Protein AF-A0A2W0HC57-F1 (afdb_monomer_lite)

Radius of gyration: 14.87 Å; chains: 1; bounding box: 42×34×33 Å

Organism: NCBI:txid2045244

pLDDT: mean 94.41, std 9.97, range [39.34, 98.81]

Sequence (142 aa):
MANQELIVNSGSRNLWKELTSSIETCNRFYISVAFINYSGLQLILDSLKIAANKGVTGQVITSTYLNFTEPKAVEKLTTFPGVDVRVFLTEQQNTGFHTKAYIFEYGDHFKVIIGSSNVTQSALKSNVEWNVQIISKQDDAI

InterPro domains:
  IPR025202 Cardiolipin synthase-like, phospholipase D-like domain [PF13091] (33-137)

Structure (mmCIF, N/CA/C/O backbone):
data_AF-A0A2W0HC57-F1
#
_entry.id   AF-A0A2W0HC57-F1
#
loop_
_atom_site.group_PDB
_atom_site.id
_atom_site.type_symbol
_atom_site.label_atom_id
_atom_site.label_alt_id
_atom_site.label_comp_id
_atom_site.label_asym_id
_atom_site.label_entity_id
_atom_site.label_seq_id
_atom_site.pdbx_PDB_ins_code
_atom_site.Cartn_x
_atom_site.Cartn_y
_atom_site.Cartn_z
_atom_site.occupancy
_atom_site.B_iso_or_equiv
_atom_site.auth_seq_id
_atom_site.auth_comp_id
_atom_site.auth_asym_id
_atom_site.auth_atom_id
_atom_site.pdbx_PDB_model_num
ATOM 1 N N . MET A 1 1 ? -17.986 -17.930 -2.396 1.00 51.28 1 MET A N 1
ATOM 2 C CA . MET A 1 1 ? -16.803 -18.027 -3.279 1.00 51.28 1 MET A CA 1
ATOM 3 C C . MET A 1 1 ? -15.959 -16.783 -3.070 1.00 51.28 1 MET A C 1
ATOM 5 O O . MET A 1 1 ? -16.536 -15.702 -3.049 1.00 51.28 1 MET A O 1
ATOM 9 N N . ALA A 1 2 ? -14.651 -16.924 -2.848 1.00 60.81 2 ALA A N 1
ATOM 10 C CA . ALA A 1 2 ? -13.754 -15.773 -2.756 1.00 60.81 2 ALA A CA 1
ATOM 11 C C . ALA A 1 2 ? -13.716 -15.063 -4.118 1.00 60.81 2 ALA A C 1
ATOM 13 O O . ALA A 1 2 ? -13.467 -15.715 -5.131 1.00 60.81 2 ALA A O 1
ATOM 14 N N . ASN A 1 3 ? -14.003 -13.758 -4.152 1.00 82.44 3 ASN A N 1
ATOM 15 C CA . ASN A 1 3 ? -13.833 -12.974 -5.374 1.00 82.44 3 ASN A CA 1
ATOM 16 C C . ASN A 1 3 ? -12.329 -12.731 -5.577 1.00 82.44 3 ASN A C 1
ATOM 18 O O . ASN A 1 3 ? -11.667 -12.234 -4.660 1.00 82.44 3 ASN A O 1
ATOM 22 N N . GLN A 1 4 ? -11.801 -13.128 -6.736 1.00 91.31 4 GLN A N 1
ATOM 23 C CA . GLN A 1 4 ? -10.382 -13.043 -7.077 1.00 91.31 4 GLN A CA 1
ATOM 24 C C . GLN A 1 4 ? -10.210 -12.209 -8.337 1.00 91.31 4 GLN A C 1
ATOM 26 O O . GLN A 1 4 ? -10.852 -12.473 -9.352 1.00 91.31 4 GLN A O 1
ATOM 31 N N . GLU A 1 5 ? -9.331 -11.213 -8.286 1.00 94.06 5 GLU A N 1
ATOM 32 C CA . GLU A 1 5 ? -9.140 -10.282 -9.397 1.00 94.06 5 GLU A CA 1
ATOM 33 C C . GLU A 1 5 ? -7.658 -9.979 -9.615 1.00 94.06 5 GLU A C 1
ATOM 35 O O . GLU A 1 5 ? -6.907 -9.751 -8.666 1.00 94.06 5 GLU A O 1
ATOM 40 N N . LEU A 1 6 ? -7.238 -9.946 -10.881 1.00 95.56 6 LEU A N 1
ATOM 41 C CA . LEU A 1 6 ? -5.905 -9.498 -11.271 1.00 95.56 6 LEU A CA 1
ATOM 42 C C . LEU A 1 6 ? -5.886 -7.967 -11.381 1.00 95.56 6 LEU A C 1
ATOM 44 O O . LEU A 1 6 ? -6.672 -7.371 -12.119 1.00 95.56 6 LEU A O 1
ATOM 48 N N . ILE A 1 7 ? -4.948 -7.337 -10.680 1.00 96.12 7 ILE A N 1
ATOM 49 C CA . ILE A 1 7 ? -4.672 -5.905 -10.737 1.00 96.12 7 ILE A CA 1
ATOM 50 C C . ILE A 1 7 ? -3.328 -5.706 -11.438 1.00 96.12 7 ILE A C 1
ATOM 52 O O . ILE A 1 7 ? -2.267 -6.066 -10.922 1.00 96.12 7 ILE A O 1
ATOM 56 N N . VAL A 1 8 ? -3.393 -5.083 -12.610 1.00 96.38 8 VAL A N 1
ATOM 57 C CA . VAL A 1 8 ? -2.240 -4.625 -13.393 1.00 96.38 8 VAL A CA 1
ATOM 58 C C . VAL A 1 8 ? -2.324 -3.119 -13.585 1.00 96.38 8 VAL A C 1
ATOM 60 O O . VAL A 1 8 ? -3.397 -2.540 -13.432 1.00 96.38 8 VAL A O 1
ATOM 63 N N . ASN A 1 9 ? -1.222 -2.475 -13.963 1.00 92.75 9 ASN A N 1
ATOM 64 C CA . ASN A 1 9 ? -1.242 -1.069 -14.355 1.00 92.75 9 ASN A CA 1
ATOM 65 C C . ASN A 1 9 ? -1.869 -0.917 -15.752 1.00 92.75 9 ASN A C 1
ATOM 67 O O . ASN A 1 9 ? -1.198 -1.031 -16.774 1.00 92.75 9 ASN A O 1
ATOM 71 N N . SER A 1 10 ? -3.178 -0.666 -15.781 1.00 86.56 10 SER A N 1
ATOM 72 C CA . SER A 1 10 ? -3.974 -0.388 -16.980 1.00 86.56 10 SER A CA 1
ATOM 73 C C . SER A 1 10 ? -4.661 0.979 -16.856 1.00 86.56 10 SER A C 1
ATOM 75 O O . SER A 1 10 ? -4.840 1.498 -15.755 1.00 86.56 10 SER A O 1
ATOM 77 N N . GLY A 1 11 ? -5.061 1.597 -17.973 1.00 74.94 11 GLY A N 1
ATOM 78 C CA . GLY A 1 11 ? -5.665 2.940 -17.945 1.00 74.94 11 GLY A CA 1
ATOM 79 C C . GLY A 1 11 ? -6.902 3.057 -17.036 1.00 74.94 11 GLY A C 1
ATOM 80 O O . GLY A 1 11 ? -7.120 4.090 -16.398 1.00 74.94 11 GLY A O 1
ATOM 81 N N . SER A 1 12 ? -7.690 1.987 -16.908 1.00 81.38 12 SER A N 1
ATOM 82 C CA . SER A 1 12 ? -8.890 1.952 -16.065 1.00 81.38 12 SER A CA 1
ATOM 83 C C . SER A 1 12 ? -8.593 1.581 -14.608 1.00 81.38 12 SER A C 1
ATOM 85 O O . SER A 1 12 ? -9.194 2.171 -13.706 1.00 81.38 12 SER A O 1
ATOM 87 N N . ARG A 1 13 ? -7.624 0.698 -14.344 1.00 86.94 13 ARG A N 1
ATOM 88 C CA . ARG A 1 13 ? -7.347 0.141 -13.009 1.00 86.94 13 ARG A CA 1
ATOM 89 C C . ARG A 1 13 ? -5.848 -0.000 -12.754 1.00 86.94 13 ARG A C 1
ATOM 91 O O . ARG A 1 13 ? -5.123 -0.410 -13.649 1.00 86.94 13 ARG A O 1
ATOM 98 N N . ASN A 1 14 ? -5.401 0.316 -11.540 1.00 94.44 14 ASN A N 1
ATOM 99 C CA . ASN A 1 14 ? -4.034 0.090 -11.065 1.00 94.44 14 ASN A CA 1
ATOM 100 C C . ASN A 1 14 ? -4.020 -0.088 -9.541 1.00 94.44 14 ASN A C 1
ATOM 102 O O . ASN A 1 14 ? -5.020 0.189 -8.874 1.00 94.44 14 ASN A O 1
ATOM 106 N N . LEU A 1 15 ? -2.886 -0.536 -8.996 1.00 97.00 15 LEU A N 1
ATOM 107 C CA . LEU A 1 15 ? -2.769 -0.785 -7.561 1.00 97.00 15 LEU A CA 1
ATOM 108 C C . LEU A 1 15 ? -2.926 0.501 -6.742 1.00 97.00 15 LEU A C 1
ATOM 110 O O . LEU A 1 15 ? -3.551 0.460 -5.691 1.00 97.00 15 LEU A O 1
ATOM 114 N N . TRP A 1 16 ? -2.440 1.649 -7.229 1.00 97.56 16 TRP A N 1
ATOM 115 C CA . TRP A 1 16 ? -2.645 2.932 -6.547 1.00 97.56 16 TRP A CA 1
ATOM 116 C C . TRP A 1 16 ? -4.123 3.195 -6.222 1.00 97.56 16 TRP A C 1
ATOM 118 O O . TRP A 1 16 ? -4.445 3.460 -5.065 1.00 97.56 16 TRP A O 1
ATOM 128 N N . LYS A 1 17 ? -5.021 3.068 -7.209 1.00 96.12 17 LYS A N 1
ATOM 129 C CA . LYS A 1 17 ? -6.465 3.276 -7.008 1.00 96.12 17 LYS A CA 1
ATOM 130 C C . LYS A 1 17 ? -7.041 2.316 -5.962 1.00 96.12 17 LYS A C 1
ATOM 132 O O . LYS A 1 17 ? -7.839 2.735 -5.127 1.00 96.12 17 LYS A O 1
ATOM 137 N N . GLU A 1 18 ? -6.615 1.053 -5.986 1.00 96.81 18 GLU A N 1
ATOM 138 C CA . GLU A 1 18 ? -7.065 0.037 -5.026 1.00 96.81 18 GLU A CA 1
ATOM 139 C C . GLU A 1 18 ? -6.571 0.314 -3.606 1.00 96.81 18 GLU A C 1
ATOM 141 O O . GLU A 1 18 ? -7.347 0.183 -2.658 1.00 96.81 18 GLU A O 1
ATOM 146 N N . LEU A 1 19 ? -5.312 0.740 -3.445 1.00 98.25 19 LEU A N 1
ATOM 147 C CA . LEU A 1 19 ? -4.763 1.129 -2.146 1.00 98.25 19 LEU A CA 1
ATOM 148 C C . LEU A 1 19 ? -5.486 2.358 -1.597 1.00 98.25 19 LEU A C 1
ATOM 150 O O . LEU A 1 19 ? -5.939 2.322 -0.461 1.00 98.25 19 LEU A O 1
ATOM 154 N N . THR A 1 20 ? -5.643 3.410 -2.402 1.00 98.06 20 THR A N 1
ATOM 155 C CA . THR A 1 20 ? -6.344 4.639 -2.006 1.00 98.06 20 THR A CA 1
ATOM 156 C C . THR A 1 20 ? -7.765 4.343 -1.538 1.00 98.06 20 THR A C 1
ATOM 158 O O . THR A 1 20 ? -8.104 4.658 -0.398 1.00 98.06 20 THR A O 1
ATOM 161 N N . SER A 1 21 ? -8.561 3.648 -2.359 1.00 97.81 21 SER A N 1
ATOM 162 C CA . SER A 1 21 ? -9.931 3.296 -1.981 1.00 97.81 21 SER A CA 1
ATOM 163 C C . SER A 1 21 ? -9.963 2.437 -0.721 1.00 97.81 21 SER A C 1
ATOM 165 O O . SER A 1 21 ? -10.778 2.694 0.156 1.00 97.81 21 SER A O 1
ATOM 167 N N . SER A 1 22 ? -9.091 1.430 -0.615 1.00 98.38 22 SER A N 1
ATOM 168 C CA . SER A 1 22 ? -9.149 0.483 0.501 1.00 98.38 22 SER A CA 1
ATOM 169 C C . SER A 1 22 ? -8.684 1.107 1.819 1.00 98.38 22 SER A C 1
ATOM 171 O O . SER A 1 22 ? -9.321 0.882 2.843 1.00 98.38 22 SER A O 1
ATOM 173 N N . ILE A 1 23 ? -7.637 1.942 1.800 1.00 98.62 23 ILE A N 1
ATOM 174 C CA . ILE A 1 23 ? -7.167 2.698 2.974 1.00 98.62 23 ILE A CA 1
ATOM 175 C C . ILE A 1 23 ? -8.284 3.604 3.510 1.00 98.62 23 ILE A C 1
ATOM 177 O O . ILE A 1 23 ? -8.493 3.670 4.717 1.00 98.62 23 ILE A O 1
ATOM 181 N N . GLU A 1 24 ? -9.028 4.275 2.628 1.00 98.19 24 GLU A N 1
ATOM 182 C CA . GLU A 1 24 ? -10.066 5.238 3.018 1.00 98.19 24 GLU A CA 1
ATOM 183 C C . GLU A 1 24 ? -11.330 4.605 3.608 1.00 98.19 24 GLU A C 1
ATOM 185 O O . GLU A 1 24 ? -12.095 5.305 4.286 1.00 98.19 24 GLU A O 1
ATOM 190 N N . THR A 1 25 ? -11.582 3.324 3.324 1.00 98.00 25 THR A N 1
ATOM 191 C CA . THR A 1 25 ? -12.839 2.641 3.672 1.00 98.00 25 THR A CA 1
ATOM 192 C C . THR A 1 25 ? -12.689 1.482 4.650 1.00 98.00 25 THR A C 1
ATOM 194 O O . THR A 1 25 ? -13.698 1.027 5.179 1.00 98.00 25 THR A O 1
ATOM 197 N N . CYS A 1 26 ? -11.477 0.970 4.869 1.00 98.50 26 CYS A N 1
ATOM 198 C CA . CYS A 1 26 ? -11.242 -0.119 5.818 1.00 98.50 26 CYS A CA 1
ATOM 199 C C . CYS A 1 26 ? -11.345 0.343 7.280 1.00 98.50 26 CYS A C 1
ATOM 201 O O . CYS A 1 26 ? -11.243 1.530 7.580 1.00 98.50 26 CYS A O 1
ATOM 203 N N . ASN A 1 27 ? -11.494 -0.615 8.194 1.00 98.38 27 ASN A N 1
ATOM 204 C CA . ASN A 1 27 ? -11.406 -0.396 9.640 1.00 98.38 27 ASN A CA 1
ATOM 205 C C . ASN A 1 27 ? -9.946 -0.428 10.121 1.00 98.38 27 ASN A C 1
ATOM 207 O O . ASN A 1 27 ? -9.566 0.270 11.067 1.00 98.38 27 ASN A O 1
ATOM 211 N N . ARG A 1 28 ? -9.118 -1.247 9.463 1.00 98.69 28 ARG A N 1
ATOM 212 C CA . ARG A 1 28 ? -7.689 -1.401 9.738 1.00 98.69 28 ARG A CA 1
ATOM 213 C C . ARG A 1 28 ? -6.945 -1.819 8.473 1.00 98.69 28 ARG A C 1
ATOM 215 O O . ARG A 1 28 ? -7.489 -2.553 7.649 1.00 98.69 28 ARG A O 1
ATOM 222 N N . PHE A 1 29 ? -5.693 -1.391 8.329 1.00 98.81 29 PHE A N 1
ATOM 223 C CA . PHE A 1 29 ? -4.832 -1.825 7.228 1.00 98.81 29 PHE A CA 1
ATOM 224 C C . PHE A 1 29 ? -3.479 -2.364 7.696 1.00 98.81 29 PHE A C 1
ATOM 226 O O . PHE A 1 29 ? -2.936 -1.953 8.723 1.00 98.81 29 PHE A O 1
ATOM 233 N N . TYR A 1 30 ? -2.902 -3.245 6.884 1.00 98.81 30 TYR A N 1
ATOM 234 C CA . TYR A 1 30 ? -1.562 -3.788 7.047 1.00 98.81 30 TYR A CA 1
ATOM 235 C C . TYR A 1 30 ? -0.817 -3.699 5.719 1.00 98.81 30 TYR A C 1
ATOM 237 O O . TYR A 1 30 ? -1.325 -4.121 4.681 1.00 98.81 30 TYR A O 1
ATOM 245 N N . ILE A 1 31 ? 0.398 -3.166 5.741 1.00 98.81 31 ILE A N 1
ATOM 246 C CA . ILE A 1 31 ? 1.255 -3.041 4.563 1.00 98.81 31 ILE A CA 1
ATOM 247 C C 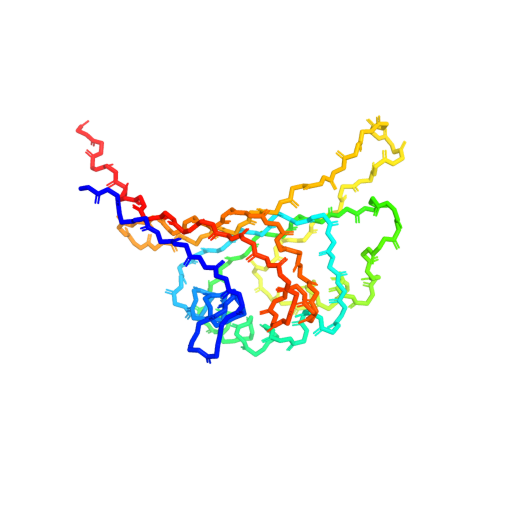. ILE A 1 31 ? 2.589 -3.707 4.883 1.00 98.81 31 ILE A C 1
ATOM 249 O O . ILE A 1 31 ? 3.285 -3.298 5.807 1.00 98.81 31 ILE A O 1
ATOM 253 N N . SER A 1 32 ? 2.951 -4.728 4.112 1.00 98.69 32 SER A N 1
ATOM 254 C CA . SER A 1 32 ? 4.234 -5.425 4.202 1.00 98.69 32 SER A CA 1
ATOM 255 C C . SER A 1 32 ? 4.914 -5.359 2.848 1.00 98.69 32 SER A C 1
ATOM 257 O O . SER A 1 32 ? 4.549 -6.093 1.934 1.00 98.69 32 SER A O 1
ATOM 259 N N . VAL A 1 33 ? 5.870 -4.449 2.691 1.00 98.69 33 VAL A N 1
ATOM 260 C CA . VAL A 1 33 ? 6.540 -4.220 1.406 1.00 98.69 33 VAL A CA 1
ATOM 261 C C . VAL A 1 33 ? 8.032 -4.091 1.603 1.00 98.69 33 VAL A C 1
ATOM 263 O O . VAL A 1 33 ? 8.484 -3.501 2.571 1.00 98.69 33 VAL A O 1
ATOM 266 N N . ALA A 1 34 ? 8.818 -4.615 0.672 1.00 98.44 34 ALA A N 1
ATOM 267 C CA . ALA A 1 34 ? 10.269 -4.498 0.751 1.00 98.44 34 ALA A CA 1
ATOM 268 C C . ALA A 1 34 ? 10.730 -3.045 0.781 1.00 98.44 34 ALA A C 1
ATOM 270 O O . ALA A 1 34 ? 11.616 -2.693 1.564 1.00 98.44 34 ALA A O 1
ATOM 271 N N . PHE A 1 35 ? 10.121 -2.242 -0.094 1.00 98.69 35 PHE A N 1
ATOM 272 C CA . PHE A 1 35 ? 10.589 -0.917 -0.449 1.00 98.69 35 PHE A CA 1
ATOM 273 C C . PHE A 1 35 ? 9.472 0.116 -0.359 1.00 98.69 35 PHE A C 1
ATOM 275 O O . PHE A 1 35 ? 8.378 -0.071 -0.903 1.00 98.69 35 PHE A O 1
ATOM 282 N N . ILE A 1 36 ? 9.793 1.250 0.261 1.00 98.69 36 ILE A N 1
ATOM 283 C CA . ILE A 1 36 ? 8.959 2.452 0.243 1.00 98.69 36 ILE A CA 1
ATOM 284 C C . ILE A 1 36 ? 9.835 3.633 -0.154 1.00 98.69 36 ILE A C 1
ATOM 286 O O . ILE A 1 36 ? 10.782 3.970 0.554 1.00 98.69 36 ILE A O 1
ATOM 290 N N . ASN A 1 37 ? 9.499 4.291 -1.261 1.00 98.25 37 ASN A N 1
ATOM 291 C CA . ASN A 1 37 ? 10.055 5.604 -1.563 1.00 98.25 37 ASN A CA 1
ATOM 292 C C . ASN A 1 37 ? 8.990 6.690 -1.369 1.00 98.25 37 ASN A C 1
ATOM 294 O O . ASN A 1 37 ? 7.783 6.440 -1.342 1.00 98.25 37 ASN A O 1
ATOM 298 N N . TYR A 1 38 ? 9.442 7.923 -1.206 1.00 98.25 38 TYR A N 1
ATOM 299 C CA . TYR A 1 38 ? 8.597 9.056 -0.875 1.00 98.25 38 TYR A CA 1
ATOM 300 C C . TYR A 1 38 ? 7.655 9.422 -2.017 1.00 98.25 38 TYR A C 1
ATOM 302 O O . TYR A 1 38 ? 6.515 9.788 -1.758 1.00 98.25 38 TYR A O 1
ATOM 310 N N . SER A 1 39 ? 8.082 9.274 -3.276 1.00 98.12 39 SER A N 1
ATOM 311 C CA . SER A 1 39 ? 7.209 9.533 -4.428 1.00 98.12 39 SER A CA 1
ATOM 312 C C . SER A 1 39 ? 6.059 8.526 -4.531 1.00 98.12 39 SER A C 1
ATOM 314 O O . SER A 1 39 ? 4.961 8.895 -4.938 1.00 98.12 39 SER A O 1
ATOM 316 N N . GLY A 1 40 ? 6.278 7.270 -4.134 1.00 98.12 40 GLY A N 1
ATOM 317 C CA . GLY A 1 40 ? 5.227 6.265 -3.989 1.00 98.12 40 GLY A CA 1
ATOM 318 C C . GLY A 1 40 ? 4.308 6.573 -2.818 1.00 98.12 40 GLY A C 1
ATOM 319 O O . GLY A 1 40 ? 3.092 6.585 -2.985 1.00 98.12 40 GLY A O 1
ATOM 320 N N . LEU A 1 41 ? 4.883 6.897 -1.657 1.00 98.56 41 LEU A N 1
ATOM 321 C CA . LEU A 1 41 ? 4.116 7.273 -0.470 1.00 98.56 41 LEU A CA 1
ATOM 322 C C . LEU A 1 41 ? 3.216 8.491 -0.729 1.00 98.56 41 LEU A C 1
ATOM 324 O O . LEU A 1 41 ? 2.064 8.497 -0.303 1.00 98.56 41 LEU A O 1
ATOM 328 N N . GLN A 1 42 ? 3.706 9.494 -1.466 1.00 98.38 42 GLN A N 1
ATOM 329 C CA . GLN A 1 42 ? 2.945 10.690 -1.839 1.00 98.38 42 GLN A CA 1
ATOM 330 C C . GLN A 1 42 ? 1.601 10.374 -2.500 1.00 98.38 42 GLN A C 1
ATOM 332 O O . GLN A 1 42 ? 0.643 11.109 -2.280 1.00 98.38 42 GLN A O 1
ATOM 337 N N . LEU A 1 43 ? 1.504 9.271 -3.249 1.00 98.06 43 LEU A N 1
ATOM 338 C CA . LEU A 1 43 ? 0.269 8.870 -3.925 1.00 98.06 43 LEU A CA 1
ATOM 339 C C . LEU A 1 43 ? -0.858 8.470 -2.962 1.00 98.06 43 LEU A C 1
ATOM 341 O O . LEU A 1 43 ? -2.022 8.541 -3.347 1.00 98.06 43 LEU A O 1
ATOM 345 N N . ILE A 1 44 ? -0.525 8.051 -1.738 1.00 98.06 44 ILE A N 1
ATOM 346 C CA . ILE A 1 44 ? -1.490 7.577 -0.734 1.00 98.06 44 ILE A CA 1
ATOM 347 C C . ILE A 1 44 ? -1.558 8.479 0.508 1.00 98.06 44 ILE A C 1
ATOM 349 O O . ILE A 1 44 ? -2.287 8.165 1.445 1.00 98.06 44 ILE A O 1
ATOM 353 N N . LEU A 1 45 ? -0.825 9.602 0.544 1.00 98.25 45 LEU A N 1
ATOM 354 C CA . LEU A 1 45 ? -0.786 10.483 1.721 1.00 98.25 45 LEU A CA 1
ATOM 355 C C . LEU A 1 45 ? -2.164 11.025 2.094 1.00 98.25 45 LEU A C 1
ATOM 357 O O . LEU A 1 45 ? -2.488 11.070 3.277 1.00 98.25 45 LEU A O 1
ATOM 361 N N . ASP A 1 46 ? -2.961 11.450 1.117 1.00 98.38 46 ASP A N 1
ATOM 362 C CA . ASP A 1 46 ? -4.284 12.010 1.399 1.00 98.38 46 ASP A CA 1
ATOM 363 C C . ASP A 1 46 ? -5.254 10.928 1.883 1.00 98.38 46 ASP A C 1
ATOM 365 O O . ASP A 1 46 ? -5.965 11.149 2.861 1.00 98.38 46 ASP A O 1
ATOM 369 N N . SER A 1 47 ? -5.177 9.721 1.319 1.00 98.56 47 SER A N 1
ATOM 370 C CA . SER A 1 47 ? -5.919 8.551 1.801 1.00 98.56 47 SER A CA 1
ATOM 371 C C . SER A 1 47 ? -5.558 8.197 3.246 1.00 98.56 47 SER A C 1
ATOM 373 O O . SER A 1 47 ? -6.448 7.970 4.062 1.00 98.56 47 SER A O 1
ATOM 375 N N . LEU A 1 48 ? -4.269 8.234 3.608 1.00 98.50 48 LEU A N 1
ATOM 376 C CA . LEU A 1 48 ? -3.814 8.033 4.990 1.00 98.50 48 LEU A CA 1
ATOM 377 C C . LEU A 1 48 ? -4.330 9.128 5.938 1.00 98.50 48 LEU A C 1
ATOM 379 O O . LEU A 1 48 ? -4.713 8.819 7.064 1.00 98.50 48 LEU A O 1
ATOM 383 N N . LYS A 1 49 ? -4.392 10.397 5.500 1.00 98.25 49 LYS A N 1
ATOM 384 C CA . LYS A 1 49 ? -4.982 11.490 6.302 1.00 98.25 49 LYS A CA 1
ATOM 385 C C . LYS A 1 49 ? -6.475 11.258 6.530 1.00 98.25 49 LYS A C 1
ATOM 387 O O . LYS A 1 49 ? -6.954 11.419 7.648 1.00 98.25 49 LYS A O 1
ATOM 392 N N . ILE A 1 50 ? -7.205 10.880 5.480 1.00 98.31 50 ILE A N 1
ATOM 393 C CA . ILE A 1 50 ? -8.640 10.579 5.554 1.00 98.31 50 ILE A CA 1
ATOM 394 C C . ILE A 1 50 ? -8.883 9.411 6.514 1.00 98.31 50 ILE A C 1
ATOM 396 O O . ILE A 1 50 ? -9.747 9.512 7.382 1.00 98.31 50 ILE A O 1
ATOM 400 N N . ALA A 1 51 ? -8.105 8.335 6.393 1.00 98.19 51 ALA A N 1
ATOM 401 C CA . ALA A 1 51 ? -8.182 7.167 7.264 1.00 98.19 51 ALA A CA 1
ATOM 402 C C . ALA A 1 51 ? -7.911 7.538 8.733 1.00 98.19 51 ALA A C 1
ATOM 404 O O . ALA A 1 51 ? -8.717 7.222 9.608 1.00 98.19 51 ALA A O 1
ATOM 405 N N . ALA A 1 52 ? -6.845 8.299 8.995 1.00 97.19 52 ALA A N 1
ATOM 406 C CA . ALA A 1 52 ? -6.510 8.784 10.332 1.00 97.19 52 ALA A CA 1
ATOM 407 C C . ALA A 1 52 ? -7.640 9.630 10.951 1.00 97.19 52 ALA A C 1
ATOM 409 O O . ALA A 1 52 ? -8.006 9.421 12.105 1.00 97.19 52 ALA A O 1
ATOM 410 N N . ASN A 1 53 ? -8.258 10.526 10.173 1.00 97.56 53 ASN A N 1
ATOM 411 C CA . ASN A 1 53 ? -9.392 11.341 10.630 1.00 97.56 53 ASN A CA 1
ATOM 412 C C . ASN A 1 53 ? -10.644 10.508 10.959 1.00 97.56 53 ASN A C 1
ATOM 414 O O . ASN A 1 53 ? -11.475 10.942 11.752 1.00 97.56 53 ASN A O 1
ATOM 418 N N . LYS A 1 54 ? -10.784 9.321 10.358 1.00 97.38 54 LYS A N 1
ATOM 419 C CA . LYS A 1 54 ? -11.854 8.356 10.654 1.00 97.38 54 LYS A CA 1
ATOM 420 C C . LYS A 1 54 ? -11.506 7.407 11.810 1.00 97.38 54 LYS A C 1
ATOM 422 O O . LYS A 1 54 ? -12.324 6.561 12.153 1.00 97.38 54 LYS A O 1
ATOM 427 N N . GLY A 1 55 ? -10.313 7.520 12.398 1.00 97.75 55 GLY A N 1
ATOM 428 C CA . GLY A 1 55 ? -9.842 6.622 13.456 1.00 97.75 55 GLY A CA 1
ATOM 429 C C . GLY A 1 55 ? -9.391 5.243 12.960 1.00 97.75 55 GLY A C 1
ATOM 430 O O . GLY A 1 55 ? -9.256 4.324 13.766 1.00 97.75 55 GLY A O 1
ATOM 431 N N . VAL A 1 56 ? -9.151 5.084 11.654 1.00 98.44 56 VAL A N 1
ATOM 432 C CA . VAL A 1 56 ? -8.588 3.852 11.081 1.00 98.44 56 VAL A CA 1
ATOM 433 C C . VAL A 1 56 ? -7.166 3.665 11.599 1.00 98.44 56 VAL A C 1
ATOM 435 O O . VAL A 1 56 ? -6.380 4.610 11.651 1.00 98.44 56 VAL A O 1
ATOM 438 N N . THR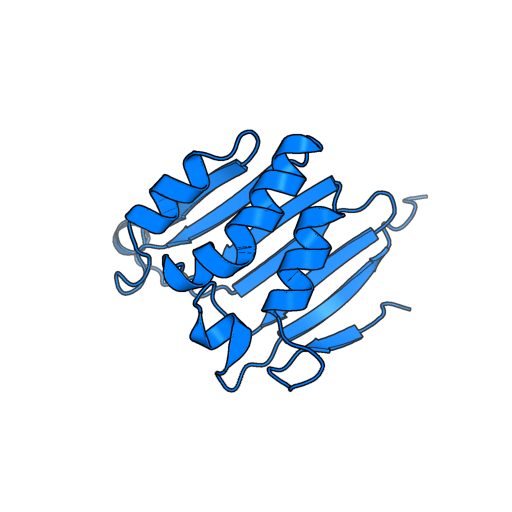 A 1 57 ? -6.820 2.430 11.952 1.00 98.44 57 THR A N 1
ATOM 439 C CA . THR A 1 57 ? -5.473 2.084 12.429 1.00 98.44 57 THR A CA 1
ATOM 440 C C . THR A 1 57 ? -4.691 1.309 11.377 1.00 98.44 57 THR A C 1
ATOM 442 O O . THR A 1 57 ? -5.260 0.596 10.551 1.00 98.44 57 THR A O 1
ATOM 445 N N . GLY A 1 58 ? -3.369 1.450 11.398 1.00 98.56 58 GLY A N 1
ATOM 446 C CA . GLY A 1 58 ? -2.482 0.893 10.387 1.00 98.56 58 GLY A CA 1
ATOM 447 C C . GLY A 1 58 ? -1.265 0.208 10.983 1.00 98.56 58 GLY A C 1
ATOM 448 O O . GLY A 1 58 ? -0.735 0.648 12.000 1.00 98.56 58 GLY A O 1
ATOM 449 N N . GLN A 1 59 ? -0.785 -0.839 10.323 1.00 98.81 59 GLN A N 1
ATOM 450 C CA . GLN A 1 59 ? 0.543 -1.396 10.567 1.00 98.81 59 GLN A CA 1
ATOM 451 C C . GLN A 1 59 ? 1.328 -1.438 9.263 1.00 98.81 59 GLN A C 1
ATOM 453 O O . GLN A 1 59 ? 0.864 -1.980 8.263 1.00 98.81 59 GLN A O 1
ATOM 458 N N . VAL A 1 60 ? 2.527 -0.873 9.265 1.00 98.81 60 VAL A N 1
ATOM 459 C CA . VAL A 1 60 ? 3.409 -0.850 8.101 1.00 98.81 60 VAL A CA 1
ATOM 460 C C . VAL A 1 60 ? 4.737 -1.473 8.486 1.00 98.81 60 VAL A C 1
ATOM 462 O O . VAL A 1 60 ? 5.391 -1.020 9.421 1.00 98.81 60 VAL A O 1
ATOM 465 N N . ILE A 1 61 ? 5.163 -2.491 7.747 1.00 98.69 61 ILE A N 1
ATOM 466 C CA . ILE A 1 61 ? 6.515 -3.029 7.827 1.00 98.69 61 ILE A CA 1
ATOM 467 C C . ILE A 1 61 ? 7.218 -2.864 6.482 1.00 98.69 61 ILE A C 1
ATOM 469 O O . ILE A 1 61 ? 6.700 -3.248 5.430 1.00 98.69 61 ILE A O 1
ATOM 473 N N . THR A 1 62 ? 8.406 -2.273 6.542 1.00 98.75 62 THR A N 1
ATOM 474 C CA . THR A 1 62 ? 9.337 -2.151 5.416 1.00 98.75 62 THR A CA 1
ATOM 475 C C . THR A 1 62 ? 10.712 -2.675 5.807 1.00 98.75 62 THR A C 1
ATOM 477 O O . THR A 1 62 ? 10.862 -3.254 6.881 1.00 98.75 62 THR A O 1
ATOM 480 N N . SER A 1 63 ? 11.729 -2.506 4.966 1.00 98.50 63 SER A N 1
ATOM 481 C CA . SER A 1 63 ? 13.071 -3.006 5.250 1.00 98.50 63 SER A CA 1
ATOM 482 C C . SER A 1 63 ? 14.193 -2.084 4.789 1.00 98.50 63 SER A C 1
ATOM 484 O O . SER A 1 63 ? 13.995 -1.201 3.951 1.00 98.50 63 SER A O 1
ATOM 486 N N . THR A 1 64 ? 15.392 -2.357 5.304 1.00 97.75 64 THR A N 1
ATOM 487 C CA . THR A 1 64 ? 16.668 -1.829 4.794 1.00 97.75 64 THR A CA 1
ATOM 488 C C . THR A 1 64 ? 17.213 -2.645 3.618 1.00 97.75 64 THR A C 1
ATOM 490 O O . THR A 1 64 ? 18.363 -2.462 3.226 1.00 97.75 64 THR A O 1
ATOM 493 N N . TYR A 1 65 ? 16.431 -3.572 3.050 1.00 97.19 65 TYR A N 1
ATOM 494 C CA . TYR A 1 65 ? 16.906 -4.418 1.961 1.00 97.19 65 TYR A CA 1
ATOM 495 C C . TYR A 1 65 ? 17.364 -3.553 0.778 1.00 97.19 65 TYR A C 1
ATOM 497 O O . TYR A 1 65 ? 16.648 -2.650 0.340 1.00 97.19 65 TYR A O 1
ATOM 505 N N . LEU A 1 66 ? 18.587 -3.799 0.298 1.00 96.12 66 LEU A N 1
ATOM 506 C CA . LEU A 1 66 ? 19.243 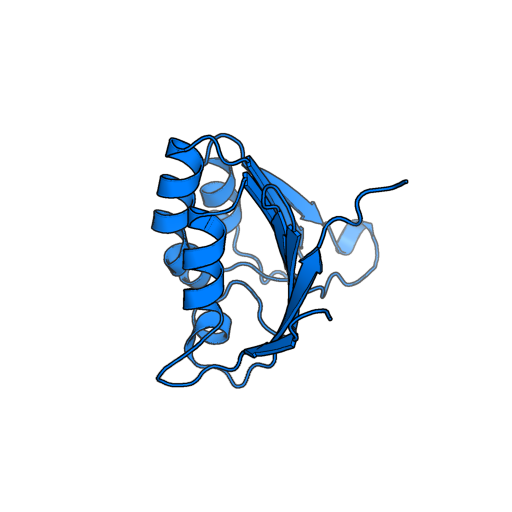-3.038 -0.776 1.00 96.12 66 LEU A CA 1
ATOM 507 C C . LEU A 1 66 ? 19.289 -1.511 -0.553 1.00 96.12 66 LEU A C 1
ATOM 509 O O . LEU A 1 66 ? 19.498 -0.769 -1.509 1.00 96.12 66 LEU A O 1
ATOM 513 N N . ASN A 1 67 ? 19.078 -1.035 0.682 1.00 96.12 67 ASN A N 1
ATOM 514 C CA . ASN A 1 67 ? 18.995 0.386 1.034 1.00 96.12 67 ASN A CA 1
ATOM 515 C C . ASN A 1 67 ? 18.028 1.197 0.151 1.00 96.12 67 ASN A C 1
ATOM 517 O O . ASN A 1 67 ? 18.249 2.379 -0.106 1.00 96.12 67 ASN A O 1
ATOM 521 N N . PHE A 1 68 ? 16.951 0.564 -0.326 1.00 97.69 68 PHE A N 1
ATOM 522 C CA . PHE A 1 68 ? 16.018 1.208 -1.254 1.00 97.69 68 PHE A CA 1
ATOM 523 C C . PHE A 1 68 ? 14.974 2.078 -0.539 1.00 97.69 68 PHE A C 1
ATOM 525 O O . PHE A 1 68 ? 14.528 3.089 -1.082 1.00 97.69 68 PHE A O 1
ATOM 532 N N . THR A 1 69 ? 14.543 1.684 0.665 1.00 98.50 69 THR A N 1
ATOM 533 C CA . THR A 1 69 ? 13.559 2.455 1.435 1.00 98.50 69 THR A CA 1
ATOM 534 C C . THR A 1 69 ? 14.134 3.812 1.829 1.00 98.50 69 THR A C 1
ATOM 536 O O . THR A 1 69 ? 15.177 3.887 2.473 1.00 98.50 69 THR A O 1
ATOM 539 N N . GLU A 1 70 ? 13.434 4.891 1.484 1.00 98.62 70 GLU A N 1
ATOM 540 C CA . GLU A 1 70 ? 13.888 6.245 1.797 1.00 98.62 70 GLU A CA 1
ATOM 541 C C . GLU A 1 70 ? 13.526 6.626 3.249 1.00 98.62 70 GLU A C 1
ATOM 543 O O . GLU A 1 70 ? 12.343 6.563 3.606 1.00 98.62 70 GLU A O 1
ATOM 548 N N . PRO A 1 71 ? 14.477 7.114 4.075 1.00 98.38 71 PRO A N 1
ATOM 549 C CA . PRO A 1 71 ? 14.210 7.514 5.463 1.00 98.38 71 PRO A CA 1
ATOM 550 C C . PRO A 1 71 ? 13.059 8.517 5.606 1.00 98.38 71 PRO A C 1
ATOM 552 O O . PRO A 1 71 ? 12.150 8.302 6.403 1.00 98.38 71 PRO A O 1
ATOM 555 N N . LYS A 1 72 ? 13.006 9.535 4.734 1.00 98.38 72 LYS A N 1
ATOM 556 C CA . LYS A 1 72 ? 11.912 10.525 4.688 1.00 98.38 72 LYS A CA 1
ATOM 557 C C . LYS A 1 72 ? 10.519 9.903 4.506 1.00 98.38 72 LYS A C 1
ATOM 559 O O . LYS A 1 72 ? 9.526 10.489 4.927 1.00 98.38 72 LYS A O 1
ATOM 564 N N . ALA A 1 73 ? 10.408 8.739 3.859 1.00 98.50 73 ALA A N 1
ATOM 565 C CA . ALA A 1 73 ? 9.130 8.049 3.699 1.00 98.50 73 ALA A CA 1
ATOM 566 C C . ALA A 1 73 ? 8.702 7.370 5.005 1.00 98.50 73 ALA A C 1
ATOM 568 O O . ALA A 1 73 ? 7.540 7.473 5.396 1.00 98.50 73 ALA A O 1
ATOM 569 N N . VAL A 1 74 ? 9.649 6.746 5.708 1.00 98.56 74 VAL A N 1
ATOM 570 C CA . VAL A 1 74 ? 9.421 6.159 7.036 1.00 98.56 74 VAL A CA 1
ATOM 571 C C . VAL A 1 74 ? 9.050 7.250 8.039 1.00 98.56 74 VAL A C 1
ATOM 573 O O . VAL A 1 74 ? 8.002 7.156 8.671 1.00 98.56 74 VAL A O 1
ATOM 576 N N . GLU A 1 75 ? 9.839 8.324 8.114 1.00 98.56 75 GLU A N 1
ATOM 577 C CA . GLU A 1 75 ? 9.559 9.492 8.960 1.00 98.56 75 GLU A CA 1
ATOM 578 C C . GLU A 1 75 ? 8.184 10.088 8.664 1.00 98.56 75 GLU A C 1
ATOM 580 O O . GLU A 1 75 ? 7.450 10.465 9.570 1.00 98.56 75 GLU A O 1
ATOM 585 N N . LYS A 1 76 ? 7.785 10.158 7.389 1.00 98.62 76 LYS A N 1
ATOM 586 C CA . LYS A 1 76 ? 6.467 10.686 7.051 1.00 98.62 76 LYS A CA 1
ATOM 587 C C . LYS A 1 76 ? 5.336 9.769 7.514 1.00 98.62 76 LYS A C 1
ATOM 589 O O . LYS A 1 76 ? 4.313 10.280 7.974 1.00 98.62 76 LYS A O 1
ATOM 594 N N . LEU A 1 77 ? 5.494 8.451 7.406 1.00 98.44 77 LEU A N 1
ATOM 595 C CA . LEU A 1 77 ? 4.494 7.484 7.868 1.00 98.44 77 LEU A CA 1
ATOM 596 C C . LEU A 1 77 ? 4.264 7.569 9.381 1.00 98.44 77 LEU A C 1
ATOM 598 O O . LEU A 1 77 ? 3.117 7.505 9.813 1.00 98.44 77 LEU A O 1
ATOM 602 N N . THR A 1 78 ? 5.314 7.800 10.174 1.00 98.12 78 THR A N 1
ATOM 603 C CA . THR A 1 78 ? 5.181 7.931 11.636 1.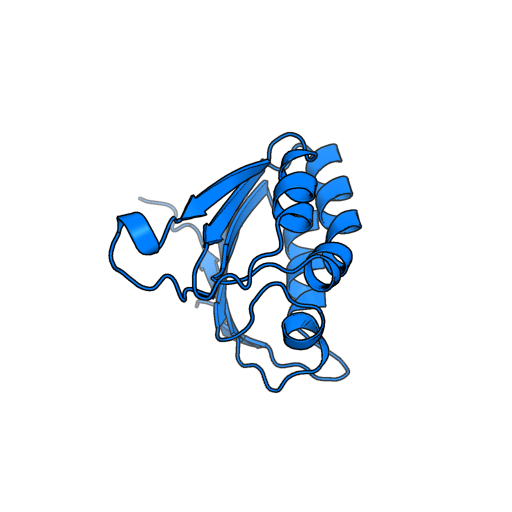00 98.12 78 THR A CA 1
ATOM 604 C C . THR A 1 78 ? 4.437 9.196 12.071 1.00 98.12 78 THR A C 1
ATOM 606 O O . THR A 1 78 ? 4.008 9.286 13.218 1.00 98.12 78 THR A O 1
ATOM 609 N N . THR A 1 79 ? 4.220 10.165 11.169 1.00 98.06 79 THR A N 1
ATOM 610 C CA . THR A 1 79 ? 3.406 11.360 11.469 1.00 98.06 79 THR A CA 1
ATOM 611 C C . THR A 1 79 ? 1.900 11.094 11.512 1.00 98.06 79 THR A C 1
ATOM 613 O O . THR A 1 79 ? 1.147 11.974 11.927 1.00 98.06 79 THR A O 1
ATOM 616 N N . PHE A 1 80 ? 1.440 9.921 11.067 1.00 97.69 80 PHE A N 1
ATOM 617 C CA . PHE A 1 80 ? 0.020 9.582 11.037 1.00 97.69 80 PHE A CA 1
ATOM 618 C C . PHE A 1 80 ? -0.413 8.912 12.348 1.00 97.69 80 PHE A C 1
ATOM 620 O O . PHE A 1 80 ? 0.110 7.849 12.689 1.00 97.69 80 PHE A O 1
ATOM 627 N N . PRO A 1 81 ? -1.381 9.486 13.089 1.00 95.44 81 PRO A N 1
ATOM 628 C CA . PRO A 1 81 ? -1.867 8.866 14.314 1.00 95.44 81 PRO A CA 1
ATOM 629 C C . PRO A 1 81 ? -2.530 7.519 13.998 1.00 95.44 81 PRO A C 1
ATOM 631 O O . PRO A 1 81 ? -3.232 7.380 12.999 1.00 95.44 81 PRO A O 1
ATOM 634 N N . GLY A 1 82 ? -2.294 6.523 14.854 1.00 94.56 82 GLY A N 1
ATOM 635 C CA . GLY A 1 82 ? -2.839 5.173 14.684 1.00 94.56 82 GLY A CA 1
ATOM 636 C C . GLY A 1 82 ? -2.064 4.272 13.715 1.00 94.56 82 GLY A C 1
ATOM 637 O O . GLY A 1 82 ? -2.481 3.130 13.524 1.00 94.56 82 GLY A O 1
ATOM 638 N N . VAL A 1 83 ? -0.952 4.741 13.134 1.00 98.25 83 VAL A N 1
ATOM 639 C CA . VAL A 1 83 ? -0.077 3.941 12.260 1.00 98.25 83 VAL A CA 1
ATOM 640 C C . VAL A 1 83 ? 1.184 3.499 13.015 1.00 98.25 83 VAL A C 1
ATOM 642 O O . VAL A 1 83 ? 2.015 4.329 13.376 1.00 98.25 83 VAL A O 1
ATOM 645 N N . ASP A 1 84 ? 1.346 2.189 13.232 1.00 98.62 84 ASP A N 1
ATOM 646 C CA . ASP A 1 84 ? 2.593 1.576 13.725 1.00 98.62 84 ASP A CA 1
ATOM 647 C C . ASP A 1 84 ? 3.514 1.273 12.535 1.00 98.62 84 ASP A C 1
ATOM 649 O O . ASP A 1 84 ? 3.112 0.582 11.596 1.00 98.62 84 ASP A O 1
ATOM 653 N N . VAL A 1 85 ? 4.743 1.790 12.558 1.00 98.69 85 VAL A N 1
ATOM 654 C CA . VAL A 1 85 ? 5.719 1.635 11.472 1.00 98.69 85 VAL A CA 1
ATOM 655 C C . VAL A 1 85 ? 6.938 0.890 11.993 1.00 98.69 85 VAL A C 1
ATOM 657 O O . VAL A 1 85 ? 7.594 1.328 12.936 1.00 98.69 85 VAL A O 1
ATOM 660 N N . ARG A 1 86 ? 7.288 -0.215 11.335 1.00 98.44 86 ARG A N 1
ATOM 661 C CA . ARG A 1 86 ? 8.457 -1.037 11.661 1.00 98.44 86 ARG A CA 1
ATOM 662 C C . ARG A 1 86 ? 9.380 -1.175 10.461 1.00 98.44 86 ARG A C 1
ATOM 664 O O . ARG A 1 86 ? 8.938 -1.252 9.315 1.00 98.44 86 ARG A O 1
ATOM 671 N N . VAL A 1 87 ? 10.676 -1.251 10.738 1.00 98.25 87 VAL A N 1
ATOM 672 C CA . VAL A 1 87 ? 11.706 -1.467 9.720 1.00 98.25 87 VAL A CA 1
ATOM 673 C C . VAL A 1 87 ? 12.453 -2.752 10.046 1.00 98.25 87 VAL A C 1
ATOM 675 O O . VAL A 1 87 ? 13.068 -2.880 11.101 1.00 98.25 87 VAL A O 1
ATOM 678 N N . PHE A 1 88 ? 12.392 -3.711 9.131 1.00 97.94 88 PHE A N 1
ATOM 679 C CA . PHE A 1 88 ? 13.169 -4.935 9.179 1.00 97.94 88 PHE A CA 1
ATOM 680 C C . PHE A 1 88 ? 14.616 -4.643 8.766 1.00 97.94 88 PHE A C 1
ATOM 682 O O . PHE A 1 88 ? 14.889 -4.265 7.621 1.00 97.94 88 PHE A O 1
ATOM 689 N N . LEU A 1 89 ? 15.542 -4.820 9.707 1.00 96.88 89 LEU A N 1
ATOM 690 C CA . LEU A 1 89 ? 16.968 -4.571 9.508 1.00 96.88 89 LEU A CA 1
ATOM 691 C C . LEU A 1 89 ? 17.628 -5.819 8.911 1.00 96.88 89 LEU A C 1
ATOM 693 O O . LEU A 1 89 ? 17.989 -6.752 9.625 1.00 96.88 89 LEU A O 1
ATOM 697 N N . THR A 1 90 ? 17.775 -5.850 7.586 1.00 92.88 90 THR A N 1
ATOM 698 C CA . THR A 1 90 ? 18.261 -7.034 6.853 1.00 92.88 90 THR A CA 1
ATOM 699 C C . THR A 1 90 ? 19.676 -7.449 7.234 1.00 92.88 90 THR A C 1
ATOM 701 O O . THR A 1 90 ? 19.965 -8.641 7.277 1.00 92.88 90 THR A O 1
ATOM 704 N N . GLU A 1 91 ? 20.546 -6.485 7.543 1.00 89.69 91 GLU A N 1
ATOM 705 C CA . GLU A 1 91 ? 21.932 -6.748 7.954 1.00 89.69 91 GLU A CA 1
ATOM 706 C C . GLU A 1 91 ? 22.001 -7.517 9.278 1.00 89.69 91 GLU A C 1
ATOM 708 O O . GLU A 1 91 ? 22.838 -8.398 9.441 1.00 89.69 91 GLU A O 1
ATOM 713 N N . GLN A 1 92 ? 21.076 -7.246 10.204 1.00 89.44 92 GLN A N 1
ATOM 714 C CA . GLN A 1 92 ? 21.026 -7.920 11.504 1.00 89.44 92 GLN A CA 1
ATOM 715 C C . GLN A 1 92 ? 20.462 -9.341 11.412 1.00 89.44 92 GLN A C 1
ATOM 717 O O . GLN A 1 92 ? 20.751 -10.178 12.260 1.00 89.44 92 GLN A O 1
ATOM 722 N N . GLN A 1 93 ? 19.641 -9.605 10.396 1.00 85.62 93 GLN A N 1
ATOM 723 C CA . GLN A 1 93 ? 18.901 -10.860 10.242 1.00 85.62 93 GLN A CA 1
ATOM 724 C C . GLN A 1 93 ? 19.516 -11.790 9.190 1.00 85.62 93 GLN A C 1
ATOM 726 O O . GLN A 1 93 ? 19.015 -12.893 8.977 1.00 85.62 93 GLN A O 1
ATOM 731 N N . ASN A 1 94 ? 20.564 -11.332 8.493 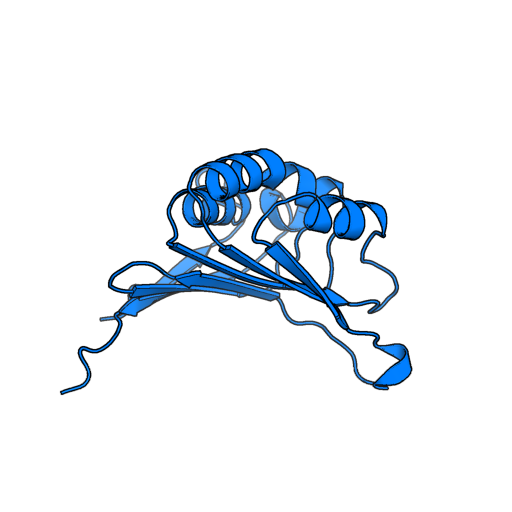1.00 86.56 94 ASN A N 1
ATOM 732 C CA . ASN A 1 94 ? 21.224 -12.026 7.384 1.00 86.56 94 ASN A CA 1
ATOM 733 C C . ASN A 1 94 ? 20.237 -12.637 6.362 1.00 86.56 94 ASN A C 1
ATOM 735 O O . ASN A 1 94 ? 20.470 -13.705 5.800 1.00 86.56 94 ASN A O 1
ATOM 739 N N . THR A 1 95 ? 19.091 -11.977 6.168 1.00 92.69 95 THR A N 1
ATOM 740 C CA . THR A 1 95 ? 17.958 -12.481 5.383 1.00 92.69 95 THR A CA 1
ATOM 741 C C . THR A 1 95 ? 17.344 -11.330 4.598 1.00 92.69 95 THR A C 1
ATOM 743 O O . THR A 1 95 ? 17.107 -10.247 5.138 1.00 92.69 95 THR A O 1
ATOM 746 N N . GLY A 1 96 ? 17.080 -11.556 3.310 1.00 91.88 96 GLY A N 1
ATOM 747 C CA . GLY A 1 96 ? 16.396 -10.581 2.465 1.00 91.88 96 GLY A CA 1
ATOM 748 C C . GLY A 1 96 ? 14.920 -10.448 2.840 1.00 91.88 96 GLY A C 1
ATOM 749 O O . GLY A 1 96 ? 14.228 -11.446 3.026 1.00 91.88 96 GLY A O 1
ATOM 750 N N . PHE A 1 97 ? 14.419 -9.216 2.901 1.00 96.88 97 PHE A N 1
ATOM 751 C CA . PHE A 1 97 ? 12.996 -8.935 3.079 1.00 96.88 97 PHE A CA 1
ATOM 752 C C . PHE A 1 97 ? 12.441 -8.421 1.750 1.00 96.88 97 PHE A C 1
ATOM 754 O O . PHE A 1 97 ? 12.688 -7.281 1.363 1.00 96.88 97 PHE A O 1
ATOM 761 N N . HIS A 1 98 ? 11.733 -9.286 1.017 1.00 97.31 98 HIS A N 1
ATOM 762 C CA . HIS A 1 98 ? 11.236 -8.964 -0.325 1.00 97.31 98 HIS A CA 1
ATOM 763 C C . HIS A 1 98 ? 9.718 -9.141 -0.500 1.00 97.31 98 HIS A C 1
ATOM 765 O O . HIS A 1 98 ? 9.229 -9.271 -1.622 1.00 97.31 98 HIS A O 1
ATOM 771 N N . THR A 1 99 ? 8.950 -9.094 0.589 1.00 97.50 99 THR A N 1
ATOM 772 C CA . THR A 1 99 ? 7.484 -9.213 0.546 1.00 97.50 99 THR A CA 1
ATOM 773 C C . THR A 1 99 ? 6.835 -8.015 -0.157 1.00 97.50 99 THR A C 1
ATOM 775 O O . THR A 1 99 ? 7.447 -6.946 -0.258 1.00 97.50 99 THR A O 1
ATOM 778 N N . LYS A 1 100 ? 5.622 -8.215 -0.689 1.00 98.38 100 LYS A N 1
ATOM 779 C CA . LYS A 1 100 ? 4.667 -7.165 -1.077 1.00 98.38 100 LYS A CA 1
ATOM 780 C C . LYS A 1 100 ? 3.250 -7.683 -0.841 1.00 98.38 100 LYS A C 1
ATOM 782 O O . LYS A 1 100 ? 2.723 -8.475 -1.623 1.00 98.38 100 LYS A O 1
ATOM 787 N N . ALA A 1 101 ? 2.669 -7.276 0.272 1.00 98.50 101 ALA A N 1
ATOM 788 C CA . ALA A 1 101 ? 1.318 -7.618 0.665 1.00 98.50 101 ALA A CA 1
ATOM 789 C C . ALA A 1 101 ? 0.632 -6.393 1.267 1.00 98.50 101 ALA A C 1
ATOM 791 O O . ALA A 1 101 ? 1.232 -5.629 2.027 1.00 98.50 101 ALA A O 1
ATOM 792 N N . TYR A 1 102 ? -0.641 -6.242 0.936 1.00 98.75 102 TYR A N 1
ATOM 793 C CA . TYR A 1 102 ? -1.519 -5.186 1.409 1.00 98.75 102 TYR A CA 1
ATOM 794 C C . TYR A 1 102 ? -2.803 -5.847 1.891 1.00 98.75 102 TYR A C 1
ATOM 796 O O . TYR A 1 102 ? -3.447 -6.573 1.137 1.00 98.75 102 TYR A O 1
ATOM 804 N N . ILE A 1 103 ? -3.159 -5.641 3.150 1.00 98.69 103 ILE A N 1
ATOM 805 C CA . ILE A 1 103 ? -4.315 -6.278 3.777 1.00 98.69 103 ILE A CA 1
ATOM 806 C C . ILE A 1 103 ? -5.191 -5.181 4.357 1.00 98.69 103 ILE A C 1
ATOM 808 O O . ILE A 1 103 ? -4.700 -4.279 5.031 1.00 98.69 103 ILE A O 1
ATOM 812 N N . PHE A 1 104 ? -6.486 -5.273 4.103 1.00 98.62 104 PHE A N 1
ATOM 813 C CA . PHE A 1 104 ? -7.490 -4.335 4.575 1.00 98.62 104 PHE A CA 1
ATOM 814 C C . PHE A 1 104 ? -8.594 -5.117 5.267 1.00 98.62 104 PHE A C 1
ATOM 816 O O . PHE A 1 104 ? -9.192 -6.013 4.670 1.00 98.62 104 PHE A O 1
ATOM 823 N N . GLU A 1 105 ? -8.840 -4.783 6.522 1.00 98.12 105 GLU A N 1
ATOM 824 C CA . GLU A 1 105 ? -9.870 -5.381 7.358 1.00 98.12 105 GLU A CA 1
ATOM 825 C C . GLU A 1 105 ? -11.128 -4.515 7.316 1.00 98.12 105 GLU A C 1
ATOM 827 O O . GLU A 1 105 ? -11.076 -3.303 7.547 1.00 98.12 105 GLU A O 1
ATOM 832 N N . TYR A 1 106 ? -12.256 -5.147 7.023 1.00 96.88 106 TYR A N 1
ATOM 833 C CA . TYR A 1 106 ? -13.593 -4.566 7.061 1.00 96.88 106 TYR A CA 1
ATOM 834 C C . TYR A 1 106 ? -14.421 -5.282 8.132 1.00 96.88 106 TYR A C 1
ATOM 836 O O . TYR A 1 106 ? -13.931 -6.186 8.801 1.00 96.88 106 TYR A O 1
ATOM 844 N N . GLY A 1 107 ? -15.676 -4.869 8.325 1.00 95.06 107 GLY A N 1
ATOM 845 C CA . GLY A 1 107 ? -16.533 -5.449 9.364 1.00 95.06 107 GLY A CA 1
ATOM 846 C C . GLY A 1 107 ? -16.862 -6.933 9.165 1.00 95.06 107 GLY A C 1
ATOM 847 O O . GLY A 1 107 ? -17.056 -7.632 10.147 1.00 95.06 107 GLY A O 1
ATOM 848 N N . ASP A 1 108 ? -16.932 -7.403 7.919 1.00 93.56 108 ASP A N 1
ATOM 849 C CA . ASP A 1 108 ? -17.389 -8.753 7.552 1.00 93.56 108 ASP A CA 1
ATOM 850 C C . ASP A 1 108 ? -16.403 -9.513 6.641 1.00 93.56 108 ASP A C 1
ATOM 852 O O . ASP A 1 108 ? -16.647 -10.658 6.244 1.00 93.56 108 ASP A O 1
ATOM 856 N N . HIS A 1 109 ? -15.288 -8.887 6.255 1.00 95.19 109 HIS A N 1
ATOM 857 C CA . HIS A 1 109 ? -14.321 -9.485 5.340 1.00 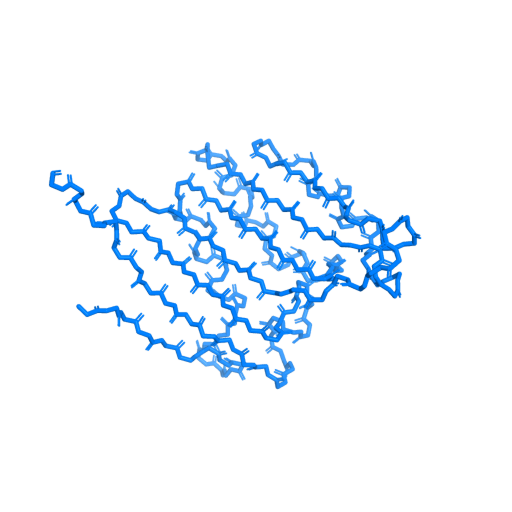95.19 109 HIS A CA 1
ATOM 858 C C . HIS A 1 109 ? -12.934 -8.842 5.417 1.00 95.19 109 HIS A C 1
ATOM 860 O O . HIS A 1 109 ? -12.745 -7.727 5.899 1.00 95.19 109 HIS A O 1
ATOM 866 N N . PHE A 1 110 ? -11.965 -9.538 4.834 1.00 96.81 110 PHE A N 1
ATOM 867 C CA . PHE A 1 110 ? -10.646 -9.030 4.503 1.00 96.81 110 PHE A CA 1
ATOM 868 C C . PHE A 1 110 ? -10.507 -8.888 2.991 1.00 96.81 110 PHE A C 1
ATOM 870 O O . PHE A 1 110 ? -10.878 -9.782 2.225 1.00 96.81 110 PHE A O 1
ATOM 877 N N . LYS A 1 111 ? -9.903 -7.783 2.560 1.00 97.56 111 LYS A N 1
ATOM 878 C CA . LYS A 1 111 ? -9.327 -7.648 1.222 1.00 97.56 111 LYS A CA 1
ATOM 879 C C . LYS A 1 111 ? -7.820 -7.822 1.337 1.00 97.56 111 LYS A C 1
ATOM 881 O O . LYS A 1 111 ? -7.155 -7.040 2.008 1.00 97.56 111 LYS A O 1
ATOM 886 N N . VAL A 1 112 ? -7.287 -8.823 0.653 1.00 98.06 112 VAL A N 1
ATOM 887 C CA . VAL A 1 112 ? -5.854 -9.121 0.600 1.00 98.06 112 VAL A CA 1
ATOM 888 C C . VAL A 1 112 ? -5.368 -8.894 -0.822 1.00 98.06 112 VAL A C 1
ATOM 890 O O . VAL A 1 112 ? -5.961 -9.410 -1.763 1.00 98.06 112 VAL A O 1
ATOM 893 N N . ILE A 1 113 ? -4.296 -8.129 -0.986 1.00 98.38 113 ILE A N 1
ATOM 894 C CA . ILE A 1 113 ? -3.632 -7.902 -2.267 1.00 98.38 113 ILE A CA 1
ATOM 895 C C . ILE A 1 113 ? -2.168 -8.309 -2.126 1.00 98.38 113 ILE A C 1
ATOM 897 O O . ILE A 1 113 ? -1.452 -7.777 -1.279 1.00 98.38 113 ILE A O 1
ATOM 901 N N . ILE A 1 114 ? -1.719 -9.253 -2.950 1.00 98.31 114 ILE A N 1
ATOM 902 C CA . ILE A 1 114 ? -0.340 -9.768 -2.951 1.00 98.31 114 ILE A CA 1
ATOM 903 C C . ILE A 1 114 ? 0.197 -9.702 -4.375 1.00 98.31 114 ILE A C 1
ATOM 905 O O . ILE A 1 114 ? -0.524 -10.026 -5.319 1.00 98.31 114 ILE A O 1
ATOM 909 N N . GLY A 1 115 ? 1.455 -9.303 -4.551 1.00 97.62 115 GLY A N 1
ATOM 910 C CA . GLY A 1 115 ? 2.012 -9.185 -5.894 1.00 97.62 115 GLY A CA 1
ATOM 911 C C . GLY A 1 115 ? 3.460 -8.733 -5.963 1.00 97.62 115 GLY A C 1
ATOM 912 O O . GLY A 1 115 ? 4.255 -8.984 -5.059 1.00 97.62 115 GLY A O 1
ATOM 913 N N . SER A 1 116 ? 3.809 -8.087 -7.072 1.00 98.12 116 SER A N 1
ATOM 914 C CA . SER A 1 116 ? 5.161 -7.587 -7.348 1.00 98.12 116 SER A CA 1
ATOM 915 C C . SER A 1 116 ? 5.389 -6.146 -6.879 1.00 98.12 116 SER A C 1
ATOM 917 O O . SER A 1 116 ? 6.538 -5.728 -6.707 1.00 98.12 116 SER A O 1
ATOM 919 N N . SER A 1 117 ? 4.316 -5.394 -6.627 1.00 98.44 117 SER A N 1
ATOM 920 C CA . SER A 1 117 ? 4.382 -3.941 -6.494 1.00 98.44 117 SER A CA 1
ATOM 921 C C . SER A 1 117 ? 4.819 -3.484 -5.109 1.00 98.44 117 SER A C 1
ATOM 923 O O . SER A 1 117 ? 4.184 -3.788 -4.107 1.00 98.44 117 SER A O 1
ATOM 925 N N . ASN A 1 118 ? 5.907 -2.718 -5.054 1.00 98.69 118 ASN A N 1
ATOM 926 C CA . ASN A 1 118 ? 6.313 -1.977 -3.859 1.00 98.69 118 ASN A CA 1
ATOM 927 C C . ASN A 1 118 ? 5.569 -0.627 -3.775 1.00 98.69 118 ASN A C 1
ATOM 929 O O . ASN A 1 118 ? 4.925 -0.199 -4.735 1.00 98.69 118 ASN A O 1
ATOM 933 N N . VAL A 1 119 ? 5.712 0.104 -2.662 1.00 98.50 119 VAL A N 1
ATOM 934 C CA . VAL A 1 119 ? 5.196 1.484 -2.549 1.00 98.50 119 VAL A CA 1
ATOM 935 C C . VAL A 1 119 ? 6.186 2.443 -3.217 1.00 98.50 119 VAL A C 1
ATOM 937 O O . VAL A 1 119 ? 6.933 3.177 -2.570 1.00 98.50 119 VAL A O 1
ATOM 940 N N . THR A 1 120 ? 6.210 2.401 -4.548 1.00 98.19 120 THR A N 1
ATOM 941 C CA . THR A 1 120 ? 6.959 3.327 -5.402 1.00 98.19 120 THR A CA 1
ATOM 942 C C . THR A 1 120 ? 6.044 3.906 -6.472 1.00 98.19 120 THR A C 1
ATOM 944 O O . THR A 1 120 ? 5.102 3.250 -6.913 1.00 98.19 120 THR A O 1
ATOM 947 N N . GLN A 1 121 ? 6.294 5.145 -6.906 1.00 96.69 121 GLN A N 1
ATOM 948 C CA . GLN A 1 121 ? 5.415 5.805 -7.879 1.00 96.69 121 GLN A CA 1
ATOM 949 C C . GLN A 1 121 ? 5.242 4.981 -9.166 1.00 96.69 121 GLN A C 1
ATOM 951 O O . GLN A 1 121 ? 4.136 4.886 -9.696 1.00 96.69 121 GLN A O 1
ATOM 956 N N . SER A 1 122 ? 6.328 4.378 -9.649 1.00 96.19 122 SER A N 1
ATOM 957 C CA . SER A 1 122 ? 6.336 3.585 -10.874 1.00 96.19 122 SER A CA 1
ATOM 958 C C . SER A 1 122 ? 5.649 2.231 -10.701 1.00 96.19 122 SER A C 1
ATOM 960 O O . SER A 1 122 ? 4.807 1.888 -11.528 1.00 96.19 122 SER A O 1
ATOM 962 N N . ALA A 1 123 ? 5.908 1.496 -9.613 1.00 97.00 123 ALA A N 1
ATOM 963 C CA . ALA A 1 123 ? 5.214 0.234 -9.334 1.00 97.00 123 ALA A CA 1
ATOM 964 C C . ALA A 1 123 ? 3.695 0.438 -9.216 1.00 97.00 123 ALA A C 1
ATOM 966 O O . ALA A 1 123 ? 2.905 -0.323 -9.764 1.00 97.00 123 ALA A O 1
ATOM 967 N N . LEU A 1 124 ? 3.267 1.524 -8.574 1.00 96.50 124 LEU A N 1
ATOM 968 C CA . LEU A 1 124 ? 1.847 1.776 -8.349 1.00 96.50 124 LEU A CA 1
ATOM 969 C C . LEU A 1 124 ? 1.080 2.297 -9.581 1.00 96.50 124 LEU A C 1
ATOM 971 O O . LEU A 1 124 ? -0.154 2.296 -9.550 1.00 96.50 124 LEU A O 1
ATOM 975 N N . LYS A 1 125 ? 1.767 2.778 -10.634 1.00 92.69 125 LYS A N 1
ATOM 976 C CA . LYS A 1 125 ? 1.112 3.463 -11.769 1.00 92.69 125 LYS A CA 1
ATOM 977 C C . LYS A 1 125 ? 1.548 3.037 -13.170 1.00 92.69 125 LYS A C 1
ATOM 979 O O . LYS A 1 125 ? 0.724 3.149 -14.075 1.00 92.69 125 LYS A O 1
ATOM 984 N N . SER A 1 126 ? 2.803 2.648 -13.390 1.00 91.75 126 SER A N 1
ATOM 985 C CA . SER A 1 126 ? 3.378 2.580 -14.746 1.00 91.75 126 SER A CA 1
ATOM 986 C C . SER A 1 126 ? 4.156 1.310 -15.071 1.00 91.75 126 SER A C 1
ATOM 988 O O . SER A 1 126 ? 4.216 0.937 -16.237 1.00 91.75 126 SER A O 1
ATOM 990 N N . ASN A 1 127 ? 4.772 0.652 -14.088 1.00 96.25 127 ASN A N 1
ATOM 991 C CA . ASN A 1 127 ? 5.529 -0.573 -14.335 1.00 96.25 127 ASN A CA 1
ATOM 992 C C . ASN A 1 127 ? 4.609 -1.718 -14.771 1.00 96.25 127 ASN A C 1
ATOM 994 O O . ASN A 1 127 ? 3.415 -1.732 -14.464 1.00 96.25 127 ASN A O 1
ATOM 998 N N . VAL A 1 128 ? 5.186 -2.718 -15.435 1.00 96.25 128 VAL A N 1
ATOM 999 C CA . VAL A 1 128 ? 4.516 -4.004 -15.641 1.00 96.25 128 VAL A CA 1
ATOM 1000 C C . VAL A 1 128 ? 4.522 -4.749 -14.312 1.00 96.25 128 VAL A C 1
ATOM 1002 O O . VAL A 1 128 ? 5.571 -5.152 -13.821 1.00 96.25 128 VAL A O 1
ATOM 1005 N N . GLU A 1 129 ? 3.345 -4.874 -13.713 1.00 97.25 129 GLU A N 1
ATOM 1006 C CA . GLU A 1 129 ? 3.163 -5.326 -12.338 1.00 97.25 129 GLU A CA 1
ATOM 1007 C C . GLU A 1 129 ? 1.962 -6.256 -12.269 1.00 97.25 129 GLU A C 1
ATOM 1009 O O . GLU A 1 129 ? 0.931 -5.976 -12.888 1.00 97.25 129 GLU A O 1
ATOM 1014 N N . TRP A 1 130 ? 2.086 -7.332 -11.497 1.00 97.25 130 TRP A N 1
ATOM 1015 C CA . TRP A 1 130 ? 1.005 -8.275 -11.245 1.00 97.25 130 TRP A CA 1
ATOM 1016 C C . TRP A 1 130 ? 0.692 -8.303 -9.761 1.00 97.25 130 TRP A C 1
ATOM 1018 O O . TRP A 1 130 ? 1.563 -8.567 -8.933 1.00 97.25 130 TRP A O 1
ATOM 1028 N N . ASN A 1 131 ? -0.572 -8.064 -9.434 1.00 98.12 131 ASN A N 1
ATOM 1029 C CA . ASN A 1 131 ? -1.086 -8.198 -8.083 1.00 98.12 131 ASN A CA 1
ATOM 1030 C C . ASN A 1 131 ? -2.405 -8.962 -8.129 1.00 98.12 131 ASN A C 1
ATOM 1032 O O . ASN A 1 131 ? -3.234 -8.714 -8.999 1.00 98.12 131 ASN A O 1
ATOM 1036 N N . VAL A 1 132 ? -2.613 -9.878 -7.196 1.00 97.38 132 VAL A N 1
ATOM 1037 C CA . VAL A 1 132 ? -3.869 -10.613 -7.052 1.00 97.38 132 VAL A CA 1
ATOM 1038 C C . VAL A 1 132 ? -4.599 -10.062 -5.844 1.00 97.38 132 VAL A C 1
ATOM 1040 O O . VAL A 1 132 ? -4.050 -10.049 -4.744 1.00 97.38 132 VAL A O 1
ATOM 1043 N N . GLN A 1 133 ? -5.832 -9.613 -6.058 1.00 97.06 133 GLN A N 1
ATOM 1044 C CA . GLN A 1 133 ? -6.777 -9.302 -4.998 1.00 97.06 133 GLN A CA 1
ATOM 1045 C C . GLN A 1 133 ? -7.590 -10.544 -4.652 1.00 97.06 133 GLN A C 1
ATOM 1047 O O . GLN A 1 133 ? -8.085 -11.232 -5.543 1.00 97.06 133 GLN A O 1
ATOM 1052 N N . ILE A 1 134 ? -7.790 -10.769 -3.360 1.00 96.38 134 ILE A N 1
ATOM 1053 C CA . ILE A 1 134 ? -8.647 -11.810 -2.807 1.00 96.38 134 ILE A CA 1
ATOM 1054 C C . ILE A 1 134 ? -9.552 -11.161 -1.760 1.00 96.38 134 ILE A C 1
ATOM 1056 O O . ILE A 1 134 ? -9.068 -10.491 -0.847 1.00 96.38 134 ILE A O 1
ATOM 1060 N N . ILE A 1 135 ? -10.863 -11.370 -1.886 1.00 95.44 135 ILE A N 1
ATOM 1061 C CA . ILE A 1 135 ? -11.831 -11.046 -0.833 1.00 95.44 135 ILE A CA 1
ATOM 1062 C C . ILE A 1 135 ? -12.146 -12.320 -0.052 1.00 95.44 135 ILE A C 1
ATOM 1064 O O . ILE A 1 135 ? -12.734 -13.255 -0.600 1.00 95.44 135 ILE A O 1
ATOM 1068 N N . SER A 1 136 ? -11.762 -12.341 1.222 1.00 90.69 136 SER A N 1
ATOM 1069 C CA . SER A 1 136 ? -12.048 -13.430 2.156 1.00 90.69 136 SER A CA 1
ATOM 1070 C C . SER A 1 136 ? -13.064 -12.951 3.175 1.00 90.69 136 SER A C 1
ATOM 1072 O O . SER A 1 136 ? -12.779 -12.017 3.916 1.00 90.69 136 SER A O 1
ATOM 1074 N N . LYS A 1 137 ? -14.239 -13.576 3.237 1.00 87.38 137 LYS A N 1
ATOM 1075 C CA . LYS A 1 137 ? -15.173 -13.304 4.334 1.00 87.38 137 LYS A CA 1
ATOM 1076 C C . LYS A 1 137 ? -14.568 -13.798 5.643 1.00 87.38 137 LYS A C 1
ATOM 1078 O O . LYS A 1 137 ? -13.794 -14.757 5.633 1.00 87.38 137 LYS A O 1
ATOM 1083 N N . GLN A 1 138 ? -14.883 -13.122 6.740 1.00 72.25 138 GLN A N 1
ATOM 1084 C CA . GLN A 1 138 ? -14.732 -13.749 8.045 1.00 72.25 138 GLN A CA 1
ATOM 1085 C C . GLN A 1 138 ? -15.748 -14.888 8.055 1.00 72.25 138 GLN A C 1
ATOM 1087 O O . GLN A 1 138 ? -16.940 -14.639 7.882 1.00 72.25 138 GLN A O 1
ATOM 1092 N N . ASP A 1 139 ? -15.284 -16.135 8.123 1.00 65.88 139 ASP A N 1
ATOM 1093 C CA . ASP A 1 139 ? -16.210 -17.218 8.419 1.00 65.88 139 ASP A CA 1
ATOM 1094 C C . ASP A 1 139 ? -16.795 -16.895 9.795 1.00 65.88 139 ASP A C 1
ATOM 1096 O O . ASP A 1 139 ? -16.037 -16.658 10.742 1.00 65.88 139 ASP A O 1
ATOM 1100 N N . ASP A 1 140 ? -18.126 -16.831 9.888 1.00 52.44 140 ASP A N 1
ATOM 1101 C CA . ASP A 1 140 ? -18.814 -16.907 11.169 1.00 52.44 140 ASP A CA 1
ATOM 1102 C C . ASP A 1 140 ? -18.357 -18.233 11.784 1.00 52.44 140 ASP A C 1
ATOM 1104 O O . ASP A 1 140 ? -18.827 -19.306 11.402 1.00 52.44 140 ASP A O 1
ATOM 1108 N N . ALA A 1 141 ? -17.333 -18.182 12.636 1.00 44.41 141 ALA A N 1
ATOM 1109 C CA . ALA A 1 141 ? -16.889 -19.347 13.371 1.00 44.41 141 ALA A CA 1
ATOM 1110 C C . ALA A 1 141 ? -18.095 -19.821 14.192 1.00 44.41 141 ALA A C 1
ATOM 1112 O O . ALA A 1 141 ? -18.577 -19.089 15.057 1.00 44.41 141 ALA A O 1
ATOM 1113 N N . ILE A 1 142 ? -18.603 -20.999 13.816 1.00 39.34 142 ILE A N 1
ATOM 1114 C CA . ILE A 1 142 ? -19.695 -21.736 14.468 1.00 39.34 142 ILE A CA 1
ATOM 1115 C C . ILE A 1 142 ? -19.422 -21.860 15.968 1.00 39.34 142 ILE A C 1
ATOM 1117 O O . ILE A 1 142 ? -18.274 -22.224 16.319 1.00 39.34 142 ILE A O 1
#

Foldseek 3Di:
DKDKDKAWQDPVGWQLVVLLVQLLAFQEKEWQAAEADPQLLVSNLVSLVNSLVVVYAYEYEYECAVPRHDPVSQVSQVVRPRYHYYYHYCVVVVDRRGFGKMWGHHPFWIKIKGWRAGSDNCSGHPDGIIIMIIIGTDPPPD

Secondary structure (DSSP, 8-state):
--EEEEE---SS--HHHHHHHHHHH-SEEEEEES-B-HHHHHTTHHHHHHHHHTT-EEEEEEE-GGG-S-HHHHHHHHTSTTEEEEEE-HHHHTS----EEEEEE-SSEEEEEEES--BSHHHHHTS---EEEEEEE-----